Protein AF-J9FW17-F1 (afdb_monomer_lite)

Structure (mmCIF, N/CA/C/O backbone):
data_AF-J9FW17-F1
#
_entry.id   AF-J9FW17-F1
#
loop_
_atom_site.group_PDB
_atom_site.id
_atom_site.type_symbol
_atom_site.label_atom_id
_atom_site.label_alt_id
_atom_site.label_comp_id
_atom_site.label_asym_id
_atom_site.label_entity_id
_atom_site.label_seq_id
_atom_site.pdbx_PDB_ins_code
_atom_site.Cartn_x
_atom_site.Cartn_y
_atom_site.Cartn_z
_atom_site.occupancy
_atom_site.B_iso_or_equiv
_atom_site.auth_seq_id
_atom_site.auth_comp_id
_atom_site.auth_asym_id
_atom_site.auth_atom_id
_atom_site.pdbx_PDB_model_num
ATOM 1 N N . ASN A 1 1 ? -12.330 -0.428 -13.240 1.00 34.84 1 ASN A N 1
ATOM 2 C CA . ASN A 1 1 ? -12.869 -1.696 -12.723 1.00 34.84 1 ASN A CA 1
ATOM 3 C C . ASN A 1 1 ? -12.418 -1.791 -11.275 1.00 34.84 1 ASN A C 1
ATOM 5 O O . ASN A 1 1 ? -11.333 -2.291 -11.020 1.00 34.84 1 ASN A O 1
ATOM 9 N N . LEU A 1 2 ? -13.137 -1.118 -10.368 1.00 44.56 2 LEU A N 1
ATOM 10 C CA . LEU A 1 2 ? -12.899 -1.286 -8.938 1.00 44.56 2 LEU A CA 1
ATOM 11 C C . LEU A 1 2 ? -13.526 -2.632 -8.614 1.00 44.56 2 LEU A C 1
ATOM 13 O O . LEU A 1 2 ? -14.753 -2.728 -8.584 1.00 44.56 2 LEU A O 1
ATOM 17 N N . GLU A 1 3 ? -12.704 -3.669 -8.469 1.00 42.91 3 GLU A N 1
ATOM 18 C CA . GLU A 1 3 ? -13.156 -4.863 -7.769 1.00 42.91 3 GLU A CA 1
ATOM 19 C C . GLU A 1 3 ? -13.856 -4.385 -6.505 1.00 42.91 3 GLU A C 1
ATOM 21 O O . GLU A 1 3 ? -13.363 -3.477 -5.823 1.00 42.91 3 GLU A O 1
ATOM 26 N N . ALA A 1 4 ? -15.075 -4.888 -6.307 1.00 41.47 4 ALA A N 1
ATOM 27 C CA . ALA A 1 4 ? -15.913 -4.529 -5.183 1.00 41.47 4 ALA A CA 1
ATOM 28 C C . ALA A 1 4 ? -15.028 -4.453 -3.941 1.00 41.47 4 ALA A C 1
ATOM 30 O O . ALA A 1 4 ? -14.192 -5.337 -3.760 1.00 41.47 4 ALA A O 1
ATOM 31 N N . ARG A 1 5 ? -15.189 -3.400 -3.128 1.00 47.06 5 ARG A N 1
ATOM 32 C CA . ARG A 1 5 ? -14.748 -3.389 -1.730 1.00 47.06 5 ARG A CA 1
ATOM 33 C C . ARG A 1 5 ? -15.290 -4.673 -1.087 1.00 47.06 5 ARG A C 1
ATOM 35 O O . ARG A 1 5 ? -16.358 -4.652 -0.489 1.00 47.06 5 ARG A O 1
ATOM 42 N N . SER A 1 6 ? -14.620 -5.806 -1.275 1.00 47.97 6 SER A N 1
ATOM 43 C CA . SER A 1 6 ? -14.755 -6.983 -0.446 1.00 47.97 6 SER A CA 1
ATOM 44 C C . SER A 1 6 ? -14.376 -6.440 0.910 1.00 47.97 6 SER A C 1
ATOM 46 O O . SER A 1 6 ? -13.233 -6.012 1.067 1.00 47.97 6 SER A O 1
ATOM 48 N N . GLU A 1 7 ? -15.382 -6.261 1.762 1.00 62.66 7 GLU A N 1
ATOM 49 C CA . GLU A 1 7 ? -15.328 -5.451 2.974 1.00 62.66 7 GLU A CA 1
ATOM 50 C C . GLU A 1 7 ? -14.002 -5.687 3.688 1.00 62.66 7 GLU A C 1
ATOM 52 O O . GLU A 1 7 ? -13.786 -6.741 4.284 1.00 62.66 7 GLU A O 1
ATOM 57 N N . LEU A 1 8 ? -13.073 -4.736 3.531 1.00 75.38 8 LEU A N 1
ATOM 58 C CA . LEU A 1 8 ? -11.765 -4.822 4.157 1.00 75.38 8 LEU A CA 1
ATOM 59 C C . LEU A 1 8 ? -12.013 -5.009 5.642 1.00 75.38 8 LEU A C 1
ATOM 61 O O . LEU A 1 8 ? -12.707 -4.205 6.272 1.00 75.38 8 LEU A O 1
ATOM 65 N N . ASN A 1 9 ? -11.489 -6.097 6.187 1.00 82.56 9 ASN A N 1
ATOM 66 C CA . ASN A 1 9 ? -11.823 -6.472 7.543 1.00 82.56 9 ASN A CA 1
ATOM 67 C C . ASN A 1 9 ? -10.913 -5.723 8.517 1.00 82.56 9 ASN A C 1
ATOM 69 O O . ASN A 1 9 ? -9.972 -6.294 9.049 1.00 82.56 9 ASN A O 1
ATOM 73 N N . PHE A 1 10 ? -11.185 -4.443 8.776 1.00 85.00 10 PHE A N 1
ATOM 74 C CA . PHE A 1 10 ? -10.418 -3.686 9.772 1.00 85.00 10 PHE A CA 1
ATOM 75 C C . PHE A 1 10 ? -10.566 -4.255 11.190 1.00 85.00 10 PHE A C 1
ATOM 77 O O . PHE A 1 10 ? -9.679 -4.055 12.017 1.00 85.00 10 PHE A O 1
ATOM 84 N N . ALA A 1 11 ? -11.624 -5.031 11.461 1.00 84.56 11 ALA A N 1
ATOM 85 C CA . ALA A 1 11 ? -11.767 -5.726 12.735 1.00 84.56 11 ALA A CA 1
ATOM 86 C C . ALA A 1 11 ? -10.688 -6.803 12.941 1.00 84.56 11 ALA A C 1
ATOM 88 O O . ALA A 1 11 ? -10.399 -7.148 14.084 1.00 84.56 11 ALA A O 1
ATOM 89 N N . SER A 1 12 ? -10.037 -7.304 11.880 1.00 87.50 12 SER A N 1
ATOM 90 C CA . SER A 1 12 ? -8.902 -8.224 12.035 1.00 87.50 12 SER A CA 1
ATOM 91 C C . SER A 1 12 ? -7.680 -7.545 12.661 1.00 87.50 12 SER A C 1
ATOM 93 O O . SER A 1 12 ? -6.958 -8.194 13.415 1.00 87.50 12 SER A O 1
ATOM 95 N N . LEU A 1 13 ? -7.489 -6.238 12.435 1.00 86.12 13 LEU A N 1
ATOM 96 C CA . LEU A 1 13 ? -6.421 -5.463 13.078 1.00 86.12 13 LEU A CA 1
ATOM 97 C C . LEU A 1 13 ? -6.691 -5.276 14.572 1.00 86.12 13 LEU A C 1
ATOM 99 O O . LEU A 1 13 ? -5.771 -5.339 15.383 1.00 86.12 13 LEU A O 1
ATOM 103 N N . THR A 1 14 ? -7.953 -5.061 14.943 1.00 86.81 14 THR A N 1
ATOM 104 C CA . THR A 1 14 ? -8.351 -4.760 16.325 1.00 86.81 14 THR A CA 1
ATOM 105 C C . THR A 1 14 ? -8.794 -5.991 17.111 1.00 86.81 14 THR A C 1
ATOM 107 O O . THR A 1 14 ? -9.128 -5.863 18.284 1.00 86.81 14 THR A O 1
ATOM 110 N N . ALA A 1 15 ? -8.774 -7.190 16.518 1.00 86.12 15 ALA A N 1
ATOM 111 C CA . ALA A 1 15 ? -9.255 -8.419 17.155 1.00 86.12 15 ALA A CA 1
ATOM 112 C C . ALA A 1 15 ? -8.593 -8.691 18.520 1.00 86.12 15 ALA A C 1
ATOM 114 O O . ALA A 1 15 ? -9.239 -9.194 19.436 1.00 86.12 15 ALA A O 1
ATOM 115 N N . PHE A 1 16 ? -7.323 -8.306 18.681 1.00 82.88 16 PHE A N 1
ATOM 116 C CA . PHE A 1 16 ? -6.576 -8.464 19.932 1.00 82.88 16 PHE A CA 1
ATOM 117 C C . PHE A 1 16 ? -6.947 -7.450 21.024 1.00 82.88 16 PHE A C 1
ATOM 119 O O . PHE A 1 16 ? -6.660 -7.700 22.191 1.00 82.88 16 PHE A O 1
ATOM 126 N N . ALA A 1 17 ? -7.576 -6.326 20.672 1.00 86.62 17 ALA A N 1
ATOM 127 C CA . ALA A 1 17 ? -8.019 -5.317 21.634 1.00 86.62 17 ALA A CA 1
ATOM 128 C C . ALA A 1 17 ? -9.346 -5.689 22.325 1.00 86.62 17 ALA A C 1
ATOM 130 O O . ALA A 1 17 ? -9.684 -5.112 23.357 1.00 86.62 17 ALA A O 1
ATOM 131 N N . GLY A 1 18 ? -10.098 -6.663 21.798 1.00 84.62 18 GLY A N 1
ATOM 132 C CA . GLY A 1 18 ? -11.379 -7.077 22.374 1.00 84.62 18 GLY A CA 1
ATOM 133 C C . GLY A 1 18 ? -12.381 -5.919 22.450 1.00 84.62 18 GLY A C 1
ATOM 134 O O . GLY A 1 18 ? -12.671 -5.279 21.444 1.00 84.62 18 GLY A O 1
ATOM 135 N N . GLU A 1 19 ? -12.915 -5.652 23.645 1.00 86.88 19 GLU A N 1
ATOM 136 C CA . GLU A 1 19 ? -13.864 -4.553 23.894 1.00 86.88 19 GLU A CA 1
ATOM 137 C C . GLU A 1 19 ? -13.181 -3.198 24.174 1.00 86.88 19 GLU A C 1
ATOM 139 O O . GLU A 1 19 ? -13.863 -2.180 24.332 1.00 86.88 19 GLU A O 1
ATOM 144 N N . ASP A 1 20 ? -11.844 -3.153 24.219 1.00 92.19 20 ASP A N 1
ATOM 145 C CA . ASP A 1 20 ? -11.092 -1.923 24.453 1.00 92.19 20 ASP A CA 1
ATOM 146 C C . ASP A 1 20 ? -11.076 -1.046 23.189 1.00 92.19 20 ASP A C 1
ATOM 148 O O . ASP A 1 20 ? -10.299 -1.230 22.240 1.00 92.19 20 ASP A O 1
ATOM 152 N N . LYS A 1 21 ? -11.977 -0.061 23.180 1.00 87.94 21 LYS A N 1
ATOM 153 C CA . LYS A 1 21 ? -12.116 0.906 22.088 1.00 87.94 21 LYS A CA 1
ATOM 154 C C . LYS A 1 21 ? -10.898 1.816 21.954 1.00 87.94 21 LYS A C 1
ATOM 156 O O . LYS A 1 21 ? -10.551 2.179 20.831 1.00 87.94 21 LYS A O 1
ATOM 161 N N . GLU A 1 22 ? -10.246 2.188 23.054 1.00 91.00 22 GLU A N 1
ATOM 162 C CA . GLU A 1 22 ? -9.072 3.065 23.006 1.00 91.00 22 GLU A CA 1
ATOM 163 C C . GLU A 1 22 ? -7.877 2.325 22.403 1.00 91.00 22 GLU A C 1
ATOM 165 O O . GLU A 1 22 ? -7.219 2.850 21.500 1.00 91.00 22 GLU A O 1
ATOM 170 N N . ALA A 1 23 ? -7.658 1.073 22.815 1.00 92.50 23 ALA A N 1
ATOM 171 C CA . ALA A 1 23 ? -6.651 0.203 22.219 1.00 92.50 23 ALA A CA 1
ATOM 172 C C . ALA A 1 23 ? -6.933 -0.049 20.729 1.00 92.50 23 ALA A C 1
ATOM 174 O O . ALA A 1 23 ? -6.024 0.060 19.906 1.00 92.50 23 ALA A O 1
ATOM 175 N N . SER A 1 24 ? -8.194 -0.294 20.359 1.00 92.00 24 SER A N 1
ATOM 176 C CA . SER A 1 24 ? -8.608 -0.462 18.958 1.00 92.00 24 SER A CA 1
ATOM 177 C C . SER A 1 24 ? -8.289 0.774 18.107 1.00 92.00 24 SER A C 1
ATOM 179 O O . SER A 1 24 ? -7.707 0.653 17.028 1.00 92.00 24 SER A O 1
ATOM 181 N N . ILE A 1 25 ? -8.608 1.976 18.603 1.00 91.62 25 ILE A N 1
ATOM 182 C CA . ILE A 1 25 ? -8.292 3.242 17.921 1.00 91.62 25 ILE A CA 1
ATOM 183 C C . ILE A 1 25 ? -6.776 3.442 17.817 1.00 91.62 25 ILE A C 1
ATOM 185 O O . ILE A 1 25 ? -6.291 3.879 16.774 1.00 91.62 25 ILE A O 1
ATOM 189 N N . SER A 1 26 ? -6.017 3.128 18.870 1.00 93.94 26 SER A N 1
ATOM 190 C CA . SER A 1 26 ? -4.554 3.236 18.865 1.00 93.94 26 SER A CA 1
ATOM 191 C C . SER A 1 26 ? -3.921 2.332 17.801 1.00 93.94 26 SER A C 1
ATOM 193 O O . SER A 1 26 ? -3.130 2.803 16.985 1.00 93.94 26 SER A O 1
ATOM 195 N N . ILE A 1 27 ? -4.354 1.068 17.720 1.00 92.81 27 ILE A N 1
ATOM 196 C CA . ILE A 1 27 ? -3.909 0.114 16.692 1.00 92.81 27 ILE A CA 1
ATOM 197 C C . ILE A 1 27 ? -4.219 0.643 15.289 1.00 92.81 27 ILE A C 1
ATOM 199 O O . ILE A 1 27 ? -3.352 0.627 14.415 1.00 92.81 27 ILE A O 1
ATOM 203 N N . MET A 1 28 ? -5.434 1.154 15.076 1.00 93.56 28 MET A N 1
ATOM 204 C CA . MET A 1 28 ? -5.836 1.723 13.790 1.00 93.56 28 MET A CA 1
ATOM 205 C C . MET A 1 28 ? -5.017 2.967 13.413 1.00 93.56 28 MET A C 1
ATOM 207 O O . MET A 1 28 ? -4.669 3.126 12.243 1.00 93.56 28 MET A O 1
ATOM 211 N N . LYS A 1 29 ? -4.653 3.825 14.375 1.00 95.06 29 LYS A N 1
ATOM 212 C CA . LYS A 1 29 ? -3.750 4.966 14.141 1.00 95.06 29 LYS A CA 1
ATOM 213 C C . LYS A 1 29 ? -2.347 4.509 13.756 1.00 95.06 29 LYS A C 1
ATOM 215 O O . LYS A 1 29 ? -1.810 4.982 12.761 1.00 95.06 29 LYS A O 1
ATOM 220 N N . THR A 1 30 ? -1.771 3.552 14.484 1.00 95.31 30 THR A N 1
ATOM 221 C CA . THR A 1 30 ? -0.455 2.998 14.132 1.00 95.31 30 THR A CA 1
ATOM 222 C C . THR A 1 30 ? -0.480 2.357 12.746 1.00 95.31 30 THR A C 1
ATOM 224 O O . THR A 1 30 ? 0.430 2.577 11.948 1.00 95.31 30 THR A O 1
ATOM 227 N N . PHE A 1 31 ? -1.545 1.622 12.416 1.00 94.31 31 PHE A N 1
ATOM 228 C CA . PHE A 1 31 ? -1.744 1.060 11.083 1.00 94.31 31 PHE A CA 1
ATOM 229 C C . PHE A 1 31 ? -1.712 2.141 9.993 1.00 94.31 31 PHE A C 1
ATOM 231 O O . PHE A 1 31 ? -0.960 2.008 9.023 1.00 94.31 31 PHE A O 1
ATOM 238 N N . THR A 1 32 ? -2.504 3.209 10.131 1.00 96.00 32 THR A N 1
ATOM 239 C CA . THR A 1 32 ? -2.575 4.260 9.106 1.00 96.00 32 THR A CA 1
ATOM 240 C C . THR A 1 32 ? -1.268 5.043 9.002 1.00 96.00 32 THR A C 1
ATOM 242 O O . THR A 1 32 ? -0.830 5.345 7.892 1.00 96.00 32 THR A O 1
ATOM 245 N N . GLU A 1 33 ? -0.602 5.328 10.121 1.00 97.31 33 GLU A N 1
ATOM 246 C CA . GLU A 1 33 ? 0.694 6.013 10.154 1.00 97.31 33 GLU A CA 1
ATOM 2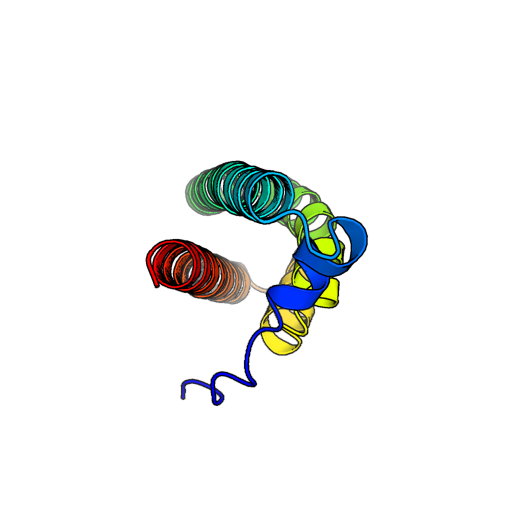47 C C . GLU A 1 33 ? 1.804 5.202 9.468 1.00 97.31 33 GLU A C 1
ATOM 249 O O . GLU A 1 33 ? 2.482 5.716 8.574 1.00 97.31 33 GLU A O 1
ATOM 254 N N . GLU A 1 34 ? 1.975 3.927 9.822 1.00 96.88 34 GLU A N 1
ATOM 255 C CA . GLU A 1 34 ? 3.015 3.071 9.233 1.00 96.88 34 GLU A CA 1
ATOM 256 C C . GLU A 1 34 ? 2.738 2.752 7.757 1.00 96.88 34 GLU A C 1
ATOM 258 O O . GLU A 1 34 ? 3.654 2.729 6.922 1.00 96.88 34 GLU A O 1
ATOM 263 N N . THR A 1 35 ? 1.464 2.583 7.394 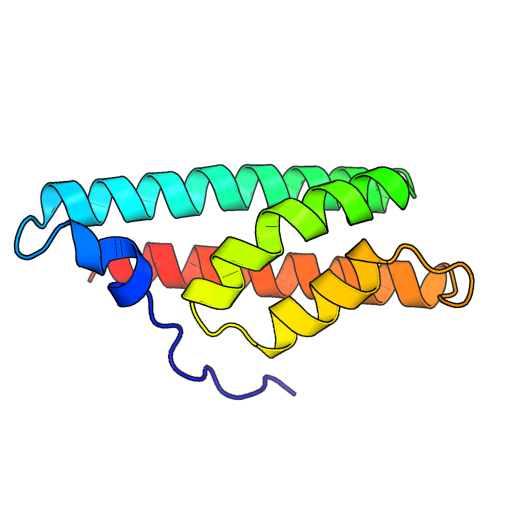1.00 96.81 35 THR A N 1
ATOM 264 C CA . THR A 1 35 ? 1.077 2.369 5.995 1.00 96.81 35 THR A CA 1
ATOM 265 C C . THR A 1 35 ? 1.363 3.614 5.155 1.00 96.81 35 THR A C 1
ATOM 267 O O . THR A 1 35 ? 1.880 3.487 4.047 1.00 96.81 35 THR A O 1
ATOM 270 N N . ARG A 1 36 ? 1.141 4.828 5.683 1.00 98.12 3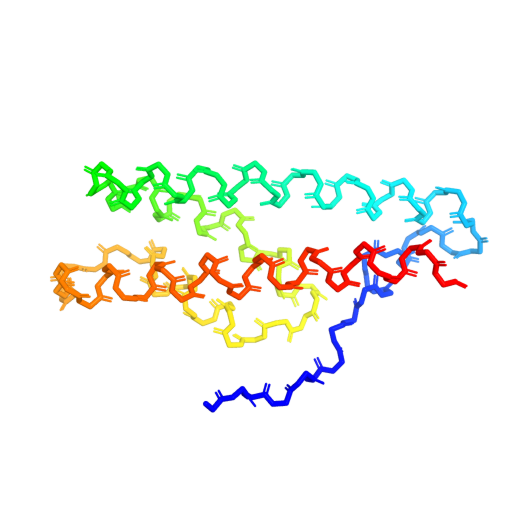6 ARG A N 1
ATOM 271 C CA . ARG A 1 36 ? 1.522 6.076 4.997 1.00 98.12 36 ARG A CA 1
ATOM 272 C C . ARG A 1 36 ? 3.016 6.208 4.774 1.00 98.12 36 ARG A C 1
ATOM 274 O O . ARG A 1 36 ? 3.421 6.580 3.677 1.00 98.12 36 ARG A O 1
ATOM 281 N N . LYS A 1 37 ? 3.831 5.887 5.781 1.00 98.44 37 LYS A N 1
ATOM 282 C CA . LYS A 1 37 ? 5.295 5.887 5.630 1.00 98.44 37 LYS A CA 1
ATOM 283 C C . LYS A 1 37 ? 5.726 4.936 4.515 1.00 98.44 37 LYS A C 1
ATOM 285 O O . LYS A 1 37 ? 6.575 5.285 3.701 1.00 98.44 37 LYS A O 1
ATOM 290 N N . SER A 1 38 ? 5.095 3.765 4.440 1.00 98.31 38 SER A N 1
ATOM 291 C CA . SER A 1 38 ? 5.352 2.788 3.378 1.00 98.31 38 SER A CA 1
ATOM 292 C C . SER A 1 38 ? 4.905 3.299 2.003 1.00 98.31 38 SER A C 1
ATOM 294 O O . SER A 1 38 ? 5.655 3.174 1.042 1.00 98.31 38 SER A O 1
ATOM 296 N N . ILE A 1 39 ? 3.734 3.940 1.907 1.00 98.62 39 ILE A N 1
ATOM 297 C CA . ILE A 1 39 ? 3.247 4.576 0.670 1.00 98.62 39 ILE A CA 1
ATOM 298 C C . ILE A 1 39 ? 4.212 5.663 0.191 1.00 98.62 39 ILE A C 1
ATOM 300 O O . ILE A 1 39 ? 4.519 5.720 -0.997 1.00 98.62 39 ILE A O 1
ATOM 304 N N . GLU A 1 40 ? 4.704 6.514 1.091 1.00 98.75 40 GLU A N 1
ATOM 305 C CA . GLU A 1 40 ? 5.665 7.557 0.728 1.00 98.75 40 GLU A CA 1
ATOM 306 C C . GLU A 1 40 ? 6.987 6.951 0.253 1.00 98.75 40 GLU A C 1
ATOM 308 O O . GLU A 1 40 ? 7.521 7.355 -0.776 1.00 98.75 40 GLU A O 1
ATOM 313 N N . ALA A 1 41 ? 7.469 5.901 0.920 1.00 98.69 41 ALA A N 1
ATOM 314 C CA . ALA A 1 41 ? 8.654 5.179 0.474 1.00 98.69 41 ALA A CA 1
ATOM 315 C C . ALA A 1 41 ? 8.460 4.533 -0.916 1.00 98.69 41 ALA A C 1
ATOM 317 O O . ALA A 1 41 ? 9.376 4.567 -1.734 1.00 98.69 41 ALA A O 1
ATOM 318 N N . LEU A 1 42 ? 7.267 4.006 -1.228 1.00 98.75 42 LEU A N 1
ATOM 319 C CA . LEU A 1 42 ? 6.940 3.510 -2.573 1.00 98.75 42 LEU A CA 1
ATOM 320 C C . LEU A 1 42 ? 6.900 4.640 -3.613 1.00 98.75 42 LEU A C 1
ATOM 322 O O . LEU A 1 42 ? 7.333 4.437 -4.743 1.00 98.75 42 LEU A O 1
ATOM 326 N N . ARG A 1 43 ? 6.413 5.835 -3.250 1.00 98.81 43 ARG A N 1
ATOM 327 C CA . ARG A 1 43 ? 6.432 7.018 -4.132 1.00 98.81 43 ARG A CA 1
ATOM 328 C C . ARG A 1 43 ? 7.857 7.473 -4.434 1.00 98.81 43 ARG A C 1
ATOM 330 O O . ARG A 1 43 ? 8.147 7.815 -5.579 1.00 98.81 43 ARG A O 1
ATOM 337 N N . VAL A 1 44 ? 8.740 7.448 -3.436 1.00 98.75 44 VAL A N 1
ATOM 338 C CA . VAL A 1 44 ? 10.173 7.715 -3.622 1.00 98.75 44 VAL A CA 1
ATOM 339 C C . VAL A 1 44 ? 10.789 6.663 -4.542 1.00 98.75 44 VAL A C 1
ATOM 341 O O . VAL A 1 44 ? 11.385 7.033 -5.550 1.00 98.75 44 VAL A O 1
ATOM 344 N N . ALA A 1 45 ? 10.550 5.374 -4.282 1.00 98.50 45 ALA A N 1
ATOM 345 C CA . ALA A 1 45 ? 11.037 4.288 -5.132 1.00 98.50 45 ALA A CA 1
ATOM 346 C C . ALA A 1 45 ? 10.563 4.434 -6.588 1.00 98.50 45 ALA A C 1
ATOM 348 O O . ALA A 1 45 ? 11.365 4.295 -7.507 1.00 98.50 45 ALA A O 1
ATOM 349 N N . LEU A 1 46 ? 9.290 4.789 -6.806 1.00 98.50 46 LEU A N 1
ATOM 350 C CA . LEU A 1 46 ? 8.733 5.058 -8.134 1.00 98.50 46 LEU A CA 1
ATOM 351 C C . LEU A 1 46 ? 9.445 6.226 -8.827 1.00 98.50 46 LEU A C 1
ATOM 353 O O . LEU A 1 46 ? 9.800 6.129 -9.998 1.00 98.50 46 LEU A O 1
ATOM 357 N N . LYS A 1 47 ? 9.670 7.330 -8.107 1.00 98.38 47 LYS A N 1
ATOM 358 C CA . LYS A 1 47 ? 10.347 8.522 -8.635 1.00 98.38 47 LYS A CA 1
ATOM 359 C C . LYS A 1 47 ? 11.807 8.245 -9.002 1.00 98.38 47 LYS A C 1
ATOM 361 O O . LYS A 1 47 ? 12.300 8.795 -9.983 1.00 98.38 47 LYS A O 1
ATOM 366 N N . GLU A 1 48 ? 12.492 7.439 -8.201 1.00 98.06 48 GLU A N 1
ATOM 367 C CA . GLU A 1 48 ? 13.911 7.114 -8.374 1.00 98.06 48 GLU A CA 1
ATOM 368 C C . GLU A 1 48 ? 14.140 5.909 -9.297 1.00 98.06 48 GLU A C 1
ATOM 370 O O . GLU A 1 48 ? 15.276 5.635 -9.673 1.00 98.06 48 GLU A O 1
ATOM 375 N N . GLY A 1 49 ? 13.079 5.191 -9.680 1.00 97.38 49 GLY A N 1
ATOM 376 C CA . GLY A 1 49 ? 13.185 3.941 -10.435 1.00 97.38 49 GLY A CA 1
ATOM 377 C C . GLY A 1 49 ? 13.801 2.792 -9.626 1.00 97.38 49 GLY A C 1
ATOM 378 O O . GLY A 1 49 ? 14.312 1.835 -10.206 1.00 97.38 49 GLY A O 1
ATOM 379 N N . SER A 1 50 ? 13.777 2.870 -8.291 1.00 98.06 50 SER A N 1
ATOM 380 C CA . SER A 1 50 ? 14.387 1.873 -7.406 1.00 98.06 50 SER A CA 1
ATOM 381 C C . SER A 1 50 ? 13.479 0.651 -7.250 1.00 98.06 50 SER A C 1
ATOM 383 O O . SER A 1 50 ? 12.608 0.589 -6.374 1.00 98.06 50 SER A O 1
ATOM 385 N N . ARG A 1 51 ? 13.677 -0.356 -8.108 1.00 97.81 51 ARG A N 1
ATOM 386 C CA . ARG A 1 51 ? 12.934 -1.622 -8.013 1.00 97.81 51 ARG A CA 1
ATOM 387 C C . ARG A 1 51 ? 13.253 -2.404 -6.738 1.00 97.81 51 ARG A C 1
ATOM 389 O O . ARG A 1 51 ? 12.354 -3.018 -6.163 1.00 97.81 51 ARG A O 1
ATOM 396 N N . GLU A 1 52 ? 14.500 -2.328 -6.272 1.00 98.19 52 GLU A N 1
ATOM 397 C CA . GLU A 1 52 ? 14.955 -2.972 -5.035 1.00 98.19 52 GLU A CA 1
ATOM 398 C C . GLU A 1 52 ? 14.215 -2.416 -3.811 1.00 98.19 52 GLU A C 1
ATOM 400 O O . GLU A 1 52 ? 13.669 -3.181 -3.010 1.00 98.19 52 GLU A O 1
ATOM 405 N N . ASP A 1 53 ? 14.095 -1.088 -3.697 1.00 98.38 53 ASP A N 1
ATOM 406 C CA . ASP A 1 53 ? 13.328 -0.486 -2.606 1.00 98.38 53 ASP A CA 1
ATOM 407 C C . ASP A 1 53 ? 11.845 -0.836 -2.699 1.00 98.38 53 ASP A C 1
ATOM 409 O O . ASP A 1 53 ? 11.243 -1.216 -1.692 1.00 98.38 53 ASP A O 1
ATOM 413 N N . SER A 1 54 ? 11.268 -0.782 -3.904 1.00 98.38 54 SER A N 1
ATOM 414 C CA . SER A 1 54 ? 9.891 -1.220 -4.166 1.00 98.38 54 SER A CA 1
ATOM 415 C C . SER A 1 54 ? 9.649 -2.650 -3.676 1.00 98.38 54 SER A C 1
ATOM 417 O O . SER A 1 54 ? 8.657 -2.905 -2.990 1.00 98.38 54 SER A O 1
ATOM 419 N N . SER A 1 55 ? 10.564 -3.576 -3.976 1.00 98.56 55 SER A N 1
ATOM 420 C CA . SER A 1 55 ? 10.473 -4.979 -3.564 1.00 98.56 55 SER A CA 1
ATOM 421 C C . SER A 1 55 ? 10.517 -5.118 -2.044 1.00 98.56 55 SER A C 1
ATOM 423 O O . SER A 1 55 ? 9.611 -5.698 -1.435 1.00 98.56 55 SER A O 1
ATOM 425 N N . ARG A 1 56 ? 11.513 -4.494 -1.404 1.00 98.56 56 ARG A N 1
ATOM 426 C CA . ARG A 1 56 ? 11.691 -4.523 0.052 1.00 98.56 56 ARG A CA 1
ATOM 427 C C . ARG A 1 56 ? 10.495 -3.932 0.796 1.00 98.56 56 ARG A C 1
ATOM 429 O O . ARG A 1 56 ? 10.115 -4.438 1.853 1.00 98.56 56 ARG A O 1
ATOM 436 N N . ILE A 1 57 ? 9.921 -2.839 0.297 1.00 98.50 57 ILE A N 1
ATOM 437 C CA . ILE A 1 57 ? 8.733 -2.221 0.900 1.00 98.50 57 ILE A CA 1
ATOM 438 C C . ILE A 1 57 ? 7.506 -3.107 0.661 1.00 98.50 57 ILE A C 1
ATOM 440 O O . ILE A 1 57 ? 6.738 -3.337 1.596 1.00 98.50 57 ILE A O 1
ATOM 444 N N . SER A 1 58 ? 7.363 -3.677 -0.538 1.00 98.44 58 SER A N 1
ATOM 445 C CA . SER A 1 58 ? 6.254 -4.577 -0.866 1.00 98.44 58 SER A CA 1
ATOM 446 C C . SER A 1 58 ? 6.214 -5.796 0.057 1.00 98.44 58 SER A C 1
ATOM 448 O O . SER A 1 58 ? 5.159 -6.094 0.618 1.00 98.44 58 SER A O 1
ATOM 450 N N . HIS A 1 59 ? 7.369 -6.421 0.321 1.00 98.12 59 HIS A N 1
ATOM 451 C CA . HIS A 1 59 ? 7.511 -7.512 1.294 1.00 98.12 59 HIS A CA 1
ATOM 452 C C . HIS A 1 59 ? 6.926 -7.154 2.669 1.00 98.12 59 HIS A C 1
ATOM 454 O O . HIS A 1 59 ? 6.180 -7.934 3.261 1.00 98.12 59 HIS A O 1
AT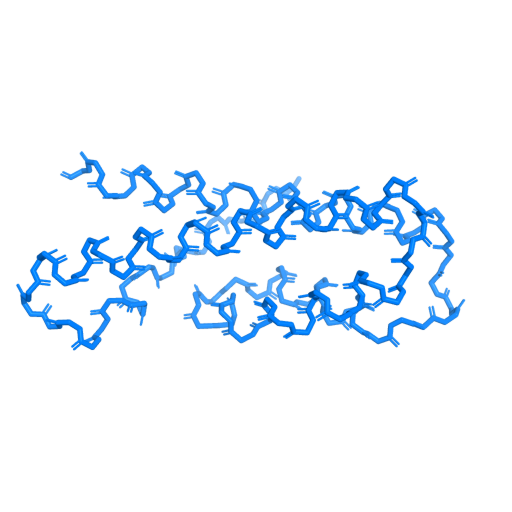OM 460 N N . LYS A 1 60 ? 7.220 -5.946 3.168 1.00 96.75 60 LYS A N 1
ATOM 461 C CA . LYS A 1 60 ? 6.747 -5.473 4.479 1.00 96.75 60 LYS A CA 1
ATOM 462 C C . LYS A 1 60 ? 5.242 -5.223 4.516 1.00 96.75 60 LYS A C 1
ATOM 464 O O . LYS A 1 60 ? 4.621 -5.412 5.558 1.00 96.75 60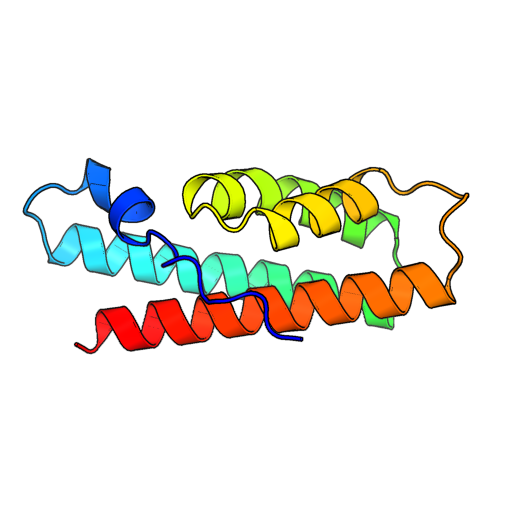 LYS A O 1
ATOM 469 N N . MET A 1 61 ? 4.658 -4.790 3.401 1.00 97.12 61 MET A N 1
ATOM 470 C CA . MET A 1 61 ? 3.232 -4.466 3.323 1.00 97.12 61 MET A CA 1
ATOM 471 C C . MET A 1 61 ? 2.346 -5.708 3.136 1.00 97.12 61 MET A C 1
ATOM 473 O O . MET A 1 61 ? 1.183 -5.693 3.541 1.00 97.12 61 MET A O 1
ATOM 477 N N . ILE A 1 62 ? 2.877 -6.798 2.564 1.00 97.81 62 ILE A N 1
ATOM 478 C CA . ILE A 1 62 ? 2.108 -8.022 2.282 1.00 97.81 62 ILE A CA 1
ATOM 479 C C . ILE A 1 62 ? 1.421 -8.612 3.525 1.00 97.81 62 ILE A C 1
ATOM 481 O O . ILE A 1 62 ? 0.215 -8.856 3.438 1.00 97.81 62 ILE A O 1
ATOM 485 N N . PRO A 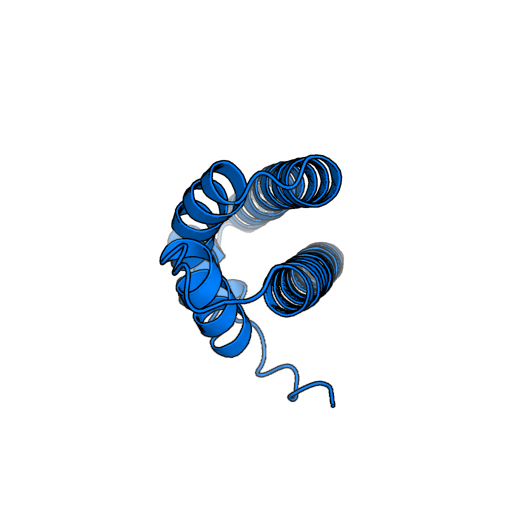1 63 ? 2.103 -8.860 4.666 1.00 94.69 63 PRO A N 1
ATOM 486 C CA . PRO A 1 63 ? 1.461 -9.468 5.833 1.00 94.69 63 PRO A CA 1
ATOM 487 C C . PRO A 1 63 ? 0.259 -8.660 6.328 1.00 94.69 63 PRO A C 1
ATOM 489 O O . PRO A 1 63 ? -0.788 -9.222 6.644 1.00 94.69 63 PRO A O 1
ATOM 492 N N . LEU A 1 64 ? 0.392 -7.335 6.324 1.00 91.81 64 LEU A N 1
ATOM 493 C CA . LEU A 1 64 ? -0.623 -6.418 6.820 1.00 91.81 64 LEU A CA 1
ATOM 494 C C . LEU A 1 64 ? -1.869 -6.409 5.926 1.00 91.81 64 LEU A C 1
ATOM 496 O O . LEU A 1 64 ? -2.988 -6.569 6.405 1.00 91.81 64 LEU A O 1
ATOM 500 N N . PHE A 1 65 ? -1.683 -6.305 4.610 1.00 94.12 65 PHE A N 1
ATOM 501 C CA . PHE A 1 65 ? -2.799 -6.354 3.666 1.00 94.12 65 PHE A CA 1
ATOM 502 C C . PHE A 1 65 ? -3.413 -7.750 3.526 1.00 94.12 65 PHE A C 1
ATOM 504 O O . PHE A 1 65 ? -4.608 -7.862 3.254 1.00 94.12 65 PHE A O 1
ATOM 511 N N . SER A 1 66 ? -2.638 -8.807 3.781 1.00 92.88 66 SER A N 1
ATOM 512 C CA . SER A 1 66 ? -3.162 -10.176 3.865 1.00 92.88 66 SER A CA 1
ATOM 513 C C . SER A 1 66 ? -4.111 -10.324 5.053 1.00 92.88 66 SER A C 1
ATOM 515 O O . SER A 1 66 ? -5.188 -10.893 4.903 1.00 92.88 66 SER A O 1
ATOM 517 N N . MET A 1 67 ? -3.758 -9.753 6.211 1.00 90.69 67 MET A N 1
ATOM 518 C CA . MET A 1 67 ? -4.614 -9.747 7.404 1.00 90.69 67 MET A CA 1
ATOM 519 C C . MET A 1 67 ? -5.945 -9.017 7.166 1.00 90.69 67 MET A C 1
ATOM 521 O O . MET A 1 67 ? -6.981 -9.426 7.688 1.00 90.69 67 MET A O 1
ATOM 525 N N . LEU A 1 68 ? -5.931 -7.964 6.347 1.00 90.94 68 LEU A N 1
ATOM 526 C CA . LEU A 1 68 ? -7.121 -7.203 5.952 1.00 90.94 68 LEU A CA 1
ATOM 527 C C . LEU A 1 68 ? -7.975 -7.887 4.872 1.00 90.94 68 LEU A C 1
ATOM 529 O O . LEU A 1 68 ? -9.072 -7.412 4.578 1.00 90.94 68 LEU A O 1
ATOM 533 N N . GLY A 1 69 ? -7.482 -8.972 4.265 1.00 90.88 69 GLY A N 1
ATOM 534 C CA . GLY A 1 69 ? -8.143 -9.640 3.143 1.00 90.88 69 GLY A CA 1
ATOM 535 C C . GLY A 1 69 ? -8.052 -8.875 1.818 1.00 90.88 69 GLY A C 1
ATOM 536 O O . GLY A 1 69 ? -8.841 -9.130 0.911 1.00 90.88 69 GLY A O 1
ATOM 537 N N . ALA A 1 70 ? -7.100 -7.945 1.673 1.00 92.38 70 ALA A N 1
ATOM 538 C CA . ALA A 1 70 ? -6.897 -7.147 0.461 1.00 92.38 70 ALA A CA 1
ATOM 539 C C . ALA A 1 70 ? -6.186 -7.963 -0.639 1.00 92.38 70 ALA A C 1
ATOM 541 O O . ALA A 1 70 ? -5.078 -7.640 -1.070 1.00 92.38 70 ALA A O 1
ATOM 542 N N . ASN A 1 71 ? -6.819 -9.053 -1.076 1.00 91.50 71 ASN A N 1
ATOM 543 C CA . ASN A 1 71 ? -6.202 -10.112 -1.878 1.00 91.50 71 ASN A CA 1
ATOM 544 C C . ASN A 1 71 ? -5.550 -9.598 -3.168 1.00 91.50 71 ASN A C 1
ATOM 546 O O . ASN A 1 71 ? -4.411 -9.955 -3.457 1.00 91.50 71 ASN A O 1
ATOM 550 N N . THR A 1 72 ? -6.224 -8.727 -3.916 1.00 92.38 72 THR A N 1
ATOM 551 C CA . THR A 1 72 ? -5.704 -8.180 -5.181 1.00 92.38 72 THR A CA 1
ATOM 552 C C . THR A 1 72 ? -4.482 -7.297 -4.966 1.00 92.38 72 THR A C 1
ATOM 554 O O . THR A 1 72 ? -3.484 -7.434 -5.673 1.00 92.38 72 THR A O 1
ATOM 557 N N . LEU A 1 73 ? -4.512 -6.448 -3.935 1.00 95.94 73 LEU A N 1
ATOM 558 C CA . LEU A 1 73 ? -3.353 -5.647 -3.551 1.00 95.94 73 LEU A CA 1
ATOM 559 C C . LEU A 1 73 ? -2.183 -6.547 -3.139 1.00 95.94 73 LEU A C 1
ATOM 561 O O . LEU A 1 73 ? -1.052 -6.313 -3.558 1.00 95.94 73 LEU A O 1
ATOM 565 N N . VAL A 1 74 ? -2.451 -7.615 -2.383 1.00 97.19 74 VAL A N 1
ATOM 566 C CA . VAL A 1 74 ? -1.434 -8.608 -2.014 1.00 97.19 74 VAL A CA 1
ATOM 567 C C . VAL A 1 74 ? -0.828 -9.272 -3.252 1.00 97.19 74 VAL A C 1
ATOM 569 O O . VAL A 1 74 ? 0.392 -9.402 -3.313 1.00 97.19 74 VAL A O 1
ATOM 572 N N . GLN A 1 75 ? -1.626 -9.641 -4.259 1.00 97.19 75 GLN A N 1
ATOM 573 C CA . GLN A 1 75 ? -1.089 -10.203 -5.506 1.00 97.19 75 GLN A CA 1
ATOM 574 C C . GLN A 1 75 ? -0.174 -9.211 -6.234 1.00 97.19 75 GLN A C 1
ATOM 576 O O . GLN A 1 75 ? 0.917 -9.583 -6.661 1.00 97.19 75 GLN A O 1
ATOM 581 N N . HIS A 1 76 ? -0.563 -7.939 -6.327 1.00 98.06 76 HIS A N 1
ATOM 582 C CA . HIS A 1 76 ? 0.284 -6.912 -6.935 1.00 98.06 76 HIS A CA 1
ATOM 583 C C . HIS A 1 76 ? 1.591 -6.693 -6.163 1.00 98.06 76 HIS A C 1
ATOM 585 O O . HIS A 1 76 ? 2.662 -6.639 -6.765 1.00 98.06 76 HIS A O 1
ATOM 591 N N . LEU A 1 77 ? 1.524 -6.636 -4.831 1.00 98.44 77 LEU A N 1
ATOM 592 C CA . LEU A 1 77 ? 2.708 -6.523 -3.981 1.00 98.44 77 LEU A CA 1
ATOM 593 C C . LEU A 1 77 ? 3.635 -7.734 -4.130 1.00 98.44 77 LEU A C 1
ATOM 595 O O . LEU A 1 77 ? 4.846 -7.560 -4.140 1.00 98.44 77 LEU A O 1
ATOM 599 N N . ARG A 1 78 ? 3.094 -8.948 -4.299 1.00 98.38 78 ARG A N 1
ATOM 600 C CA . ARG A 1 78 ? 3.885 -10.163 -4.566 1.00 98.38 78 ARG A CA 1
ATOM 601 C C . ARG A 1 78 ? 4.626 -10.094 -5.900 1.00 98.38 78 ARG A C 1
ATOM 603 O O . ARG A 1 78 ? 5.742 -10.592 -5.996 1.00 98.38 78 ARG A O 1
ATOM 610 N N . ILE A 1 79 ? 4.031 -9.484 -6.924 1.00 98.12 79 ILE A N 1
ATOM 611 C CA . ILE A 1 79 ? 4.705 -9.275 -8.213 1.00 98.12 79 ILE A CA 1
ATOM 612 C C . ILE A 1 79 ? 5.862 -8.277 -8.049 1.00 98.12 79 ILE A C 1
ATOM 614 O O . ILE A 1 79 ? 6.965 -8.551 -8.510 1.00 98.12 79 ILE A O 1
ATOM 618 N N . LEU A 1 80 ? 5.640 -7.161 -7.346 1.00 98.31 80 LEU A N 1
ATOM 619 C CA . LEU A 1 80 ? 6.688 -6.167 -7.071 1.00 98.31 80 LEU A CA 1
ATOM 620 C C . LEU A 1 80 ? 7.804 -6.714 -6.165 1.00 98.31 80 LEU A C 1
ATOM 622 O O . LEU A 1 80 ? 8.974 -6.420 -6.388 1.00 98.31 80 LEU A O 1
ATOM 626 N N . GLU A 1 81 ? 7.454 -7.527 -5.165 1.00 98.50 81 GLU A N 1
ATOM 627 C CA . GLU A 1 81 ? 8.388 -8.200 -4.251 1.00 98.50 81 GLU A CA 1
ATOM 628 C C . GLU A 1 81 ? 9.368 -9.100 -5.006 1.00 98.50 81 GLU A C 1
ATOM 630 O O . GLU A 1 81 ? 10.560 -9.076 -4.706 1.00 98.50 81 GLU A O 1
ATOM 635 N N . LYS A 1 82 ? 8.895 -9.861 -6.000 1.00 97.25 82 LYS A N 1
ATOM 636 C CA . LYS A 1 82 ? 9.759 -10.751 -6.790 1.00 97.25 82 LYS A CA 1
ATOM 637 C C . LYS A 1 82 ? 10.879 -10.011 -7.513 1.00 97.25 82 LYS A C 1
ATOM 639 O O . LYS A 1 82 ? 11.921 -10.615 -7.733 1.00 97.25 82 LYS A O 1
ATOM 644 N N . ASN A 1 83 ? 10.654 -8.739 -7.860 1.00 94.94 83 ASN A N 1
ATOM 645 C CA . ASN A 1 83 ? 11.587 -7.922 -8.631 1.00 94.94 83 ASN A CA 1
ATOM 646 C C . ASN A 1 83 ? 12.123 -8.658 -9.871 1.00 94.94 83 ASN A C 1
ATOM 648 O O . ASN A 1 83 ? 13.327 -8.728 -10.096 1.00 94.94 83 ASN A O 1
ATOM 652 N N . ASP A 1 84 ? 11.213 -9.272 -10.623 1.00 92.25 84 ASP A N 1
ATOM 653 C CA . ASP A 1 84 ? 11.573 -10.066 -11.791 1.00 92.25 84 ASP A CA 1
ATOM 654 C C . ASP A 1 84 ? 11.941 -9.154 -12.974 1.00 92.25 84 ASP A C 1
ATOM 656 O O . ASP A 1 84 ? 11.233 -8.179 -13.263 1.00 92.25 84 ASP A O 1
ATOM 660 N N . ASP A 1 85 ? 13.025 -9.490 -13.672 1.00 88.25 85 ASP A N 1
ATOM 661 C CA . ASP A 1 85 ? 13.496 -8.781 -14.864 1.00 88.25 85 ASP A CA 1
ATOM 662 C C . ASP A 1 85 ? 12.526 -8.940 -16.051 1.00 88.25 85 ASP A C 1
ATOM 664 O O . ASP A 1 85 ? 12.536 -8.124 -16.974 1.00 88.25 85 ASP A O 1
ATOM 668 N N . GLU A 1 86 ? 11.633 -9.939 -16.019 1.00 92.94 86 GLU A N 1
ATOM 669 C CA . GLU A 1 86 ? 10.560 -10.101 -17.010 1.00 92.94 86 GLU A CA 1
ATOM 670 C C . GLU A 1 86 ? 9.536 -8.950 -16.980 1.00 92.94 86 GLU A C 1
ATOM 672 O O . GLU A 1 86 ? 8.868 -8.667 -17.983 1.00 92.94 86 GLU A O 1
ATOM 677 N N . LEU A 1 87 ? 9.399 -8.251 -15.847 1.00 94.94 87 LEU A N 1
ATOM 678 C CA . LEU A 1 87 ? 8.511 -7.100 -15.741 1.00 94.94 87 LEU A CA 1
ATOM 679 C C . LEU A 1 87 ? 9.181 -5.878 -16.375 1.00 94.94 87 LEU A C 1
ATOM 681 O O . LEU A 1 87 ? 10.172 -5.366 -15.862 1.00 94.94 87 LEU A O 1
ATOM 685 N N . THR A 1 88 ? 8.618 -5.361 -17.467 1.00 96.69 88 THR A N 1
ATOM 686 C CA . THR A 1 88 ? 9.141 -4.156 -18.136 1.00 96.69 88 THR A CA 1
ATOM 687 C C . THR A 1 88 ? 9.062 -2.923 -17.235 1.00 96.69 88 THR A C 1
ATOM 689 O O . THR A 1 88 ? 8.204 -2.850 -16.359 1.00 96.69 88 THR A O 1
ATOM 692 N N . ASP A 1 89 ? 9.900 -1.909 -17.471 1.00 95.94 89 ASP A N 1
ATOM 693 C CA . ASP A 1 89 ? 9.870 -0.665 -16.679 1.00 95.94 89 ASP A CA 1
ATOM 694 C C . ASP A 1 89 ? 8.508 0.026 -16.729 1.00 95.94 89 ASP A C 1
ATOM 696 O O . ASP A 1 89 ? 8.010 0.517 -15.719 1.00 95.94 89 ASP A O 1
ATOM 700 N N . GLN A 1 90 ? 7.857 0.032 -17.894 1.00 97.25 90 GLN A N 1
ATOM 701 C CA . GLN A 1 90 ? 6.507 0.573 -18.022 1.00 97.25 90 GLN A CA 1
ATOM 702 C C . GLN A 1 90 ? 5.495 -0.245 -17.205 1.00 97.25 90 GLN A C 1
ATOM 704 O O . GLN A 1 90 ? 4.656 0.333 -16.512 1.00 97.25 90 GLN A O 1
ATOM 709 N N . GLY A 1 91 ? 5.575 -1.579 -17.266 1.00 97.88 91 GLY A N 1
ATOM 710 C CA . GLY A 1 91 ? 4.716 -2.468 -16.485 1.00 97.88 91 GLY A CA 1
ATOM 711 C C . GLY A 1 91 ? 4.916 -2.286 -14.982 1.00 97.88 91 GLY A C 1
ATOM 712 O O . GLY A 1 91 ? 3.942 -2.149 -14.244 1.00 97.88 91 GLY A O 1
ATOM 713 N N . TRP A 1 92 ? 6.171 -2.198 -14.544 1.00 98.25 92 TRP A N 1
ATOM 714 C CA . TRP A 1 92 ? 6.544 -1.935 -13.159 1.00 98.25 92 TRP A CA 1
ATOM 715 C C . TRP A 1 92 ? 6.020 -0.580 -12.674 1.00 98.25 92 TRP A C 1
ATOM 717 O O . TRP A 1 92 ? 5.352 -0.529 -11.644 1.00 98.25 92 TRP A O 1
ATOM 727 N N . ASN A 1 93 ? 6.214 0.494 -13.449 1.00 98.31 93 ASN A N 1
ATOM 728 C CA . ASN A 1 93 ? 5.712 1.830 -13.114 1.00 98.31 93 ASN A CA 1
ATOM 729 C C . ASN A 1 93 ? 4.185 1.845 -12.943 1.00 98.31 93 ASN A C 1
ATOM 731 O O . ASN A 1 93 ? 3.671 2.385 -11.964 1.00 98.31 93 ASN A O 1
ATOM 735 N N . HIS A 1 94 ? 3.446 1.231 -13.874 1.00 98.31 94 HIS A N 1
ATOM 736 C CA . HIS A 1 94 ? 1.986 1.151 -13.789 1.00 98.31 94 HIS A CA 1
ATOM 737 C C . HIS A 1 94 ? 1.510 0.314 -12.600 1.00 98.31 94 HIS A C 1
ATOM 739 O O . HIS A 1 94 ? 0.545 0.687 -11.928 1.00 98.31 94 HIS A O 1
ATOM 745 N N . LEU A 1 95 ? 2.175 -0.809 -12.329 1.00 98.44 95 LEU A N 1
ATOM 746 C CA . LEU A 1 95 ? 1.837 -1.677 -11.209 1.00 98.44 95 LEU A CA 1
ATOM 747 C C . LEU A 1 95 ? 2.093 -0.979 -9.869 1.00 98.44 95 LEU A C 1
ATOM 749 O O . LEU A 1 95 ? 1.217 -0.983 -9.004 1.00 98.44 95 LEU A O 1
ATOM 753 N N . LEU A 1 96 ? 3.256 -0.345 -9.712 1.00 98.62 96 LEU A N 1
ATOM 754 C CA . LEU A 1 96 ? 3.630 0.373 -8.497 1.00 98.62 96 LEU A CA 1
ATOM 755 C C . LEU A 1 96 ? 2.705 1.571 -8.235 1.00 98.62 96 LEU A C 1
ATOM 757 O O . LEU A 1 96 ? 2.230 1.742 -7.113 1.00 98.62 96 LEU A O 1
ATOM 761 N N . ASP A 1 97 ? 2.358 2.346 -9.266 1.00 98.56 97 ASP A N 1
ATOM 762 C CA . ASP A 1 97 ? 1.363 3.422 -9.158 1.00 98.56 97 ASP A CA 1
ATOM 763 C C . ASP A 1 97 ? -0.025 2.893 -8.742 1.00 98.56 97 ASP A C 1
ATOM 765 O O . ASP A 1 97 ? -0.682 3.465 -7.868 1.00 98.56 97 ASP A O 1
ATOM 769 N N . SER A 1 98 ? -0.458 1.755 -9.298 1.00 98.00 98 SER A N 1
ATOM 770 C CA . SER A 1 98 ? -1.708 1.091 -8.903 1.00 98.00 98 SER A CA 1
ATOM 771 C C . SER A 1 98 ? -1.689 0.656 -7.433 1.00 98.00 98 SER A C 1
ATOM 773 O O . SER A 1 98 ? -2.642 0.922 -6.698 1.00 98.00 98 SER A O 1
ATOM 775 N N . VAL A 1 99 ? -0.585 0.057 -6.972 1.00 98.38 99 VAL A N 1
ATOM 776 C CA . VAL A 1 99 ? -0.376 -0.327 -5.566 1.00 98.38 99 VAL A CA 1
ATOM 777 C C . VAL A 1 99 ? -0.440 0.890 -4.644 1.00 98.38 99 VAL A C 1
ATOM 779 O O . VAL A 1 99 ? -1.155 0.853 -3.643 1.00 98.38 99 VAL A O 1
ATOM 782 N N . ILE A 1 100 ? 0.238 1.988 -4.994 1.00 98.69 100 ILE A N 1
ATOM 783 C CA . ILE A 1 100 ? 0.220 3.242 -4.226 1.00 98.69 100 ILE A CA 1
ATOM 784 C C . ILE A 1 100 ? -1.209 3.781 -4.101 1.00 98.69 100 ILE A C 1
ATOM 786 O O . ILE A 1 100 ? -1.631 4.159 -3.004 1.00 98.69 100 ILE A O 1
ATOM 790 N N . LYS A 1 101 ? -1.973 3.798 -5.199 1.00 98.06 101 LYS A N 1
ATOM 791 C CA . LYS A 1 101 ? -3.371 4.259 -5.213 1.00 98.06 101 LYS A CA 1
ATOM 792 C C . LYS A 1 101 ? -4.266 3.381 -4.344 1.00 98.06 101 LYS A C 1
ATOM 794 O O . LYS A 1 101 ? -5.001 3.906 -3.513 1.00 98.06 101 LYS A O 1
ATOM 799 N N . GLN A 1 102 ? -4.180 2.061 -4.495 1.00 96.31 102 GLN A N 1
ATOM 800 C CA . GLN A 1 102 ? -4.976 1.118 -3.706 1.00 96.31 102 GLN A CA 1
ATOM 801 C C . GLN A 1 102 ? -4.653 1.214 -2.212 1.00 96.31 102 GLN A C 1
ATOM 803 O O . GLN A 1 102 ? -5.564 1.355 -1.403 1.00 96.31 102 GLN A O 1
ATOM 808 N N . ALA A 1 103 ? -3.371 1.214 -1.840 1.00 96.88 103 ALA A N 1
ATOM 809 C CA . ALA A 1 103 ? -2.953 1.353 -0.447 1.00 96.88 103 ALA A CA 1
ATOM 810 C C . ALA A 1 103 ? -3.424 2.686 0.164 1.00 96.88 103 ALA A C 1
ATOM 812 O O . ALA A 1 103 ? -3.859 2.714 1.313 1.00 96.88 103 ALA A O 1
ATOM 813 N N . SER A 1 104 ? -3.389 3.775 -0.613 1.00 97.75 104 SER A N 1
ATOM 814 C CA . SER A 1 104 ? -3.870 5.093 -0.173 1.00 97.75 104 SER A CA 1
ATOM 815 C C . SER A 1 104 ? -5.377 5.080 0.114 1.00 97.75 104 SER A C 1
ATOM 817 O O . SER A 1 104 ? -5.791 5.547 1.172 1.00 97.75 104 SER A O 1
ATOM 819 N N . LEU A 1 105 ? -6.184 4.461 -0.758 1.00 95.44 105 LEU A N 1
ATOM 820 C CA . LEU A 1 105 ? -7.628 4.296 -0.539 1.00 95.44 105 LEU A CA 1
ATOM 821 C C . LEU A 1 105 ? -7.939 3.469 0.718 1.00 95.44 105 LEU A C 1
ATOM 823 O O . LEU A 1 105 ? -8.866 3.795 1.452 1.00 95.44 105 LEU A O 1
ATOM 827 N N . ILE A 1 106 ? -7.151 2.427 1.008 1.00 93.94 106 ILE A N 1
ATOM 828 C CA . ILE A 1 106 ? -7.317 1.625 2.233 1.00 93.94 106 ILE A CA 1
ATOM 829 C C . ILE A 1 106 ? -7.053 2.470 3.484 1.00 93.94 106 ILE A C 1
ATOM 831 O O . ILE A 1 106 ? -7.788 2.357 4.464 1.00 93.94 106 ILE A O 1
ATOM 835 N N . VAL A 1 107 ? -6.020 3.318 3.462 1.00 95.38 107 VAL A N 1
ATOM 836 C CA . VAL A 1 107 ? -5.726 4.235 4.573 1.00 95.38 107 VAL A CA 1
ATOM 837 C C . VAL A 1 107 ? -6.866 5.237 4.766 1.00 95.38 107 VAL A C 1
ATOM 839 O O . VAL A 1 107 ? -7.287 5.458 5.898 1.00 95.38 107 VAL A O 1
ATOM 842 N N . GLU A 1 108 ? -7.400 5.810 3.688 1.00 94.56 108 GLU A N 1
ATOM 843 C CA . GLU A 1 108 ? -8.550 6.722 3.754 1.00 94.56 108 GLU A CA 1
ATOM 844 C C . GLU A 1 108 ? -9.798 6.032 4.332 1.00 94.56 108 GLU A C 1
ATOM 846 O O . GLU A 1 108 ? -10.463 6.585 5.213 1.00 94.56 108 GLU A O 1
ATOM 851 N N . ASP A 1 109 ? -10.082 4.799 3.902 1.00 92.12 109 ASP A N 1
ATOM 852 C CA . ASP A 1 109 ? -11.199 3.996 4.411 1.00 92.12 109 ASP A CA 1
ATOM 853 C C . ASP A 1 109 ? -11.025 3.655 5.903 1.00 92.12 109 ASP A C 1
ATOM 855 O O . ASP A 1 109 ? -11.978 3.767 6.681 1.00 92.12 109 ASP A O 1
ATOM 859 N N . ALA A 1 110 ? -9.804 3.315 6.327 1.00 91.50 110 ALA A N 1
ATOM 860 C CA . ALA A 1 110 ? -9.457 3.058 7.724 1.00 91.50 110 ALA A CA 1
ATOM 861 C C . ALA A 1 110 ? -9.676 4.290 8.618 1.00 91.50 110 ALA A C 1
ATOM 863 O O . ALA A 1 110 ? -10.218 4.192 9.721 1.00 91.50 110 ALA A O 1
ATOM 864 N N . GLU A 1 111 ? -9.292 5.474 8.144 1.00 92.88 111 GLU A N 1
ATOM 865 C CA . GLU A 1 111 ? -9.508 6.723 8.874 1.00 92.88 111 GLU A CA 1
ATOM 866 C C . GLU A 1 111 ? -10.964 7.142 8.943 1.00 92.88 111 GLU A C 1
ATOM 868 O O . GLU A 1 111 ? -11.406 7.677 9.962 1.00 92.88 111 GLU A O 1
ATOM 873 N N . ALA A 1 112 ? -11.714 6.915 7.866 1.00 90.62 112 ALA A N 1
ATOM 874 C CA . ALA A 1 112 ? -13.146 7.139 7.865 1.00 90.62 112 ALA A CA 1
ATOM 875 C C . ALA A 1 112 ? -13.843 6.212 8.870 1.00 90.62 112 ALA A C 1
ATOM 877 O O . ALA A 1 112 ? -14.758 6.660 9.558 1.00 90.62 112 ALA A O 1
ATOM 878 N N . ALA A 1 113 ? -13.396 4.958 8.998 1.00 86.75 113 ALA A N 1
ATOM 879 C CA . ALA A 1 113 ? -13.943 4.000 9.957 1.00 86.75 113 ALA A CA 1
ATOM 880 C C . ALA A 1 113 ? -13.724 4.421 11.421 1.00 86.75 113 ALA A C 1
ATOM 882 O O . ALA A 1 113 ? -14.626 4.244 12.228 1.00 86.75 113 ALA A O 1
ATOM 883 N N . MET A 1 114 ? -12.587 5.043 11.757 1.00 86.81 114 MET A N 1
ATOM 884 C CA . MET A 1 114 ? -12.316 5.545 13.118 1.00 86.81 114 MET A CA 1
ATOM 885 C C . MET A 1 114 ? -13.192 6.736 13.543 1.00 86.81 114 MET A C 1
ATOM 887 O O . MET A 1 114 ? -13.262 7.047 14.730 1.00 86.81 114 MET A O 1
ATOM 891 N N . LYS A 1 115 ? -13.797 7.451 12.587 1.00 82.50 115 LYS A N 1
ATOM 892 C CA . LYS A 1 115 ? -14.632 8.641 12.841 1.00 82.50 115 LYS A CA 1
ATOM 893 C C . LYS A 1 115 ? -16.124 8.317 12.974 1.00 82.50 115 LYS A C 1
ATOM 895 O O . LYS A 1 115 ? -16.899 9.231 13.251 1.00 82.50 115 LYS A O 1
ATOM 900 N N . ARG A 1 116 ? -16.518 7.075 12.686 1.00 71.19 116 ARG A N 1
ATOM 901 C CA . ARG A 1 116 ? -17.899 6.586 12.782 1.00 71.19 116 ARG A CA 1
ATOM 902 C C . ARG A 1 116 ? -18.196 6.128 14.201 1.00 71.19 116 ARG A C 1
ATOM 904 O O . ARG A 1 116 ? -19.344 6.364 14.631 1.00 71.19 116 ARG A O 1
#

Sequence (116 aa):
NLEARSELNFASLTAFAGEDKEASISIMKTFTEETRKSIEALRVALKEGSREDSSRISHKMIPLFSMLGANTLVQHLRILEKNDDELTDQGWNHLLDSVIKQASLIVEDAEAAMKR

pLDDT: mean 91.27, std 12.73, range [34.84, 98.81]

Organism: NCBI:txid749906

InterPro domains:
  IPR008207 Signal transduction histidine kinase, phosphotransfer (Hpt) domain [PS50894] (20-113)
  IPR036641 HPT domain superfamily [G3DSA:1.20.120.160] (7-116)
  IPR036641 HPT domain superfamily [SSF47226] (8-95)

Foldseek 3Di:
DPPPCPPQPLCLQCVVVPPPLVSSLVSLVVVLVVLVVLLVQLVVCLVVVPLVSLLVSLVVCLVVSVSRVVVVLNVLSVVSNVSDPVQDSVNNSVSSVVNSVVSVVVSVVSVVVNVD

Secondary structure (DSSP, 8-state):
---------THHHHGGGTT-HHHHHHHHHHHHHHHHHHHHHHHHHHHHT-HHHHHHHHHHHHHHHHHTT-HHHHHHHHHHHHT-TTS-HHHHHHHHHHHHHHHHHHHHHHHHHHT-

Radius of gyration: 14.75 Å; chains: 1; bounding box: 33×19×43 Å